Protein AF-A0A9E5QV35-F1 (afdb_monomer)

Foldseek 3Di:
DWFAQDPWACVVIDDQDADPDDDDDDDGDGDPPDDSVVGQKDFDADVVVRGTPDMDTDD

Solvent-accessible surface area (backbone atoms only — not comparable to full-atom values): 3902 Å² total; per-residue (Å²): 48,32,39,13,80,43,98,85,46,63,78,97,33,48,80,62,47,78,80,90,68,96,68,83,91,85,87,79,74,74,60,89,92,68,62,67,89,80,33,47,27,40,31,40,60,41,73,96,77,71,42,74,74,43,75,46,77,54,130

Secondary structure (DSSP, 8-state):
-EEESBTTB-TTPEE------SSS----PPPTT--GGG-SEEEEEETTTTEEEEEEE--

pLDDT: mean 92.45, std 3.11, range [77.5, 96.56]

Sequence (59 aa):
MYLSNQPNSVAGGLEISKLNQNTGAQTYLVPAGVNLNTYQYVFIHCKPFNVPFGRAQLN

Structure (mmCIF, N/CA/C/O backbone):
data_AF-A0A9E5QV35-F1
#
_entry.id   AF-A0A9E5QV35-F1
#
loop_
_atom_site.group_PDB
_atom_site.id
_atom_site.type_symbol
_atom_site.label_atom_id
_atom_site.label_alt_id
_atom_site.label_comp_id
_atom_site.label_asym_id
_atom_site.label_entity_id
_atom_site.label_seq_id
_atom_site.pdbx_PDB_ins_code
_atom_site.Cartn_x
_atom_site.Cartn_y
_atom_site.Cartn_z
_atom_site.occupancy
_atom_site.B_iso_or_equiv
_atom_site.auth_seq_id
_atom_site.auth_comp_id
_atom_site.auth_asym_id
_atom_site.auth_atom_id
_atom_site.pdbx_PDB_model_num
ATOM 1 N N . MET A 1 1 ? -2.002 0.744 -3.708 1.00 93.38 1 MET A N 1
ATOM 2 C CA . MET A 1 1 ? -1.792 0.829 -2.255 1.00 93.38 1 MET A CA 1
ATOM 3 C C . MET A 1 1 ? -2.062 -0.526 -1.654 1.00 93.38 1 MET A C 1
ATOM 5 O O . MET A 1 1 ? -3.110 -1.100 -1.933 1.00 93.38 1 MET A O 1
ATOM 9 N N . TYR A 1 2 ? -1.115 -1.029 -0.875 1.00 95.94 2 TYR A N 1
ATOM 10 C CA . TYR A 1 2 ? -1.170 -2.347 -0.255 1.00 95.94 2 TYR A CA 1
ATOM 11 C C . TYR A 1 2 ? -0.834 -2.264 1.226 1.00 95.94 2 TYR A C 1
ATOM 13 O O . TYR A 1 2 ? 0.024 -1.474 1.602 1.00 95.94 2 TYR A O 1
ATOM 21 N N . LEU A 1 3 ? -1.455 -3.112 2.034 1.00 96.19 3 LEU A N 1
ATOM 22 C CA . LEU A 1 3 ? -1.017 -3.434 3.388 1.00 96.19 3 LEU A CA 1
ATOM 23 C C . LEU A 1 3 ? -0.262 -4.765 3.351 1.00 96.19 3 LEU A C 1
ATOM 25 O O . LEU A 1 3 ? -0.686 -5.687 2.656 1.00 96.19 3 LEU A O 1
ATOM 29 N N . SER A 1 4 ? 0.866 -4.874 4.049 1.00 96.38 4 SER A N 1
ATOM 30 C CA . SER A 1 4 ? 1.721 -6.065 3.996 1.00 96.38 4 SER A CA 1
ATOM 31 C C . SER A 1 4 ? 2.439 -6.327 5.319 1.00 96.38 4 SER A C 1
ATOM 33 O O . SER A 1 4 ? 2.695 -5.415 6.100 1.00 96.38 4 SER A O 1
ATOM 35 N N . ASN A 1 5 ? 2.797 -7.593 5.537 1.00 96.31 5 ASN A N 1
ATOM 36 C CA . ASN A 1 5 ? 3.667 -8.054 6.623 1.00 96.31 5 ASN A CA 1
ATOM 37 C C . ASN A 1 5 ? 5.076 -8.424 6.149 1.00 96.31 5 ASN A C 1
ATOM 39 O O . ASN A 1 5 ? 5.881 -8.922 6.930 1.00 96.31 5 ASN A O 1
ATOM 43 N N . GLN A 1 6 ? 5.372 -8.200 4.870 1.00 94.44 6 GLN A N 1
ATOM 44 C CA . GLN A 1 6 ? 6.681 -8.444 4.282 1.00 94.44 6 GLN A CA 1
ATOM 45 C C . GLN A 1 6 ? 7.415 -7.109 4.094 1.00 94.44 6 GLN A C 1
ATOM 47 O O . GLN A 1 6 ? 6.817 -6.155 3.595 1.00 94.44 6 GLN A O 1
ATOM 52 N N . PRO A 1 7 ? 8.715 -7.024 4.422 1.00 92.50 7 PRO A N 1
ATOM 53 C CA . PRO A 1 7 ? 9.439 -5.751 4.430 1.00 92.50 7 PRO A CA 1
ATOM 54 C C . PRO A 1 7 ? 9.682 -5.162 3.034 1.00 92.50 7 PRO A C 1
ATOM 56 O O . PRO A 1 7 ? 9.834 -3.949 2.903 1.00 92.50 7 PRO A O 1
ATOM 59 N N . ASN A 1 8 ? 9.700 -6.000 1.991 1.00 92.12 8 ASN A N 1
ATOM 60 C CA . ASN A 1 8 ? 10.046 -5.604 0.618 1.00 92.12 8 ASN A CA 1
ATOM 61 C C . ASN A 1 8 ? 9.077 -6.154 -0.443 1.00 92.12 8 ASN A C 1
ATOM 63 O O . ASN A 1 8 ? 9.400 -6.160 -1.627 1.00 92.12 8 ASN A O 1
ATOM 67 N N . SER A 1 9 ? 7.912 -6.666 -0.038 1.00 93.19 9 SER A N 1
ATOM 68 C CA . SER A 1 9 ? 6.987 -7.337 -0.953 1.00 93.19 9 SER A CA 1
ATOM 69 C C . SER A 1 9 ? 5.533 -7.103 -0.562 1.00 93.19 9 SER A C 1
ATOM 71 O O . SER A 1 9 ? 5.205 -6.929 0.611 1.00 93.19 9 SER A O 1
ATOM 73 N N . VAL A 1 10 ? 4.651 -7.141 -1.558 1.00 95.25 10 VAL A N 1
ATOM 74 C CA . VAL A 1 10 ? 3.191 -7.160 -1.376 1.00 95.25 10 VAL A CA 1
ATOM 75 C C . VAL A 1 10 ? 2.610 -8.576 -1.474 1.00 95.25 10 VAL A C 1
ATOM 77 O O . VAL A 1 10 ? 1.393 -8.740 -1.482 1.00 95.25 10 VAL A O 1
ATOM 80 N N . ALA A 1 11 ? 3.457 -9.609 -1.559 1.00 94.62 11 ALA A N 1
ATOM 81 C CA . ALA A 1 11 ? 3.022 -11.003 -1.572 1.00 94.62 11 ALA A CA 1
ATOM 82 C C . ALA A 1 11 ? 2.259 -11.347 -0.282 1.00 94.62 11 ALA A C 1
ATOM 84 O O . ALA A 1 11 ? 2.755 -11.117 0.820 1.00 94.62 11 ALA A O 1
ATOM 85 N N . GLY A 1 12 ? 1.039 -11.870 -0.432 1.00 92.62 12 GLY A N 1
ATOM 86 C CA . GLY A 1 12 ? 0.128 -12.119 0.692 1.00 92.62 12 GLY A CA 1
ATOM 87 C C . GLY A 1 12 ? -0.425 -10.849 1.355 1.00 92.62 12 GLY A C 1
ATOM 88 O O . GLY A 1 12 ? -1.071 -10.943 2.394 1.00 92.62 12 GLY A O 1
ATOM 89 N N . GLY A 1 13 ? -0.165 -9.670 0.783 1.00 93.44 13 GLY A N 1
ATOM 90 C CA . GLY A 1 13 ? -0.693 -8.393 1.246 1.00 93.44 13 GLY A CA 1
ATOM 91 C C . GLY A 1 13 ? -2.089 -8.091 0.703 1.00 93.44 13 GLY A C 1
ATOM 92 O O . GLY A 1 13 ? -2.546 -8.678 -0.278 1.00 93.44 13 GLY A O 1
ATOM 93 N N . LEU A 1 14 ? -2.757 -7.124 1.328 1.00 95.44 14 LEU A N 1
ATOM 94 C CA . LEU A 1 14 ? -4.094 -6.673 0.956 1.00 95.44 14 LEU A CA 1
ATOM 95 C C . LEU A 1 14 ? -4.016 -5.409 0.098 1.00 95.44 14 LEU A C 1
ATOM 97 O O . LEU A 1 14 ? -3.494 -4.390 0.547 1.00 95.44 14 LEU A O 1
ATOM 101 N N . GLU A 1 15 ? -4.572 -5.440 -1.112 1.00 95.19 15 GLU A N 1
ATOM 102 C CA . GLU A 1 15 ? -4.770 -4.226 -1.909 1.00 95.19 15 GLU A CA 1
ATOM 103 C C . GLU A 1 15 ? -5.930 -3.403 -1.337 1.00 95.19 15 GLU A C 1
ATOM 105 O O . GLU A 1 15 ? -7.049 -3.900 -1.242 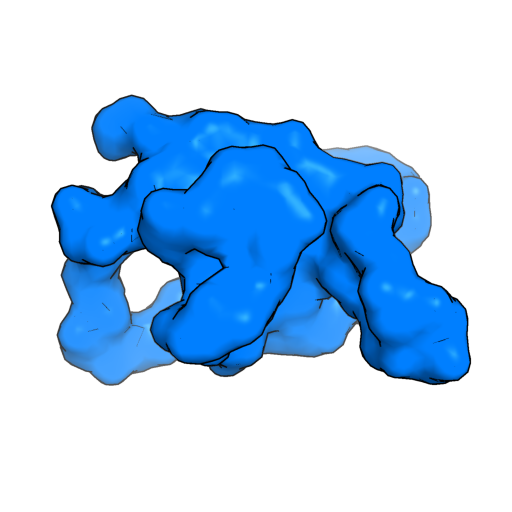1.00 95.19 15 GLU A O 1
ATOM 110 N N . ILE A 1 16 ? -5.676 -2.141 -0.981 1.00 93.94 16 ILE A N 1
ATOM 111 C CA . ILE A 1 16 ? -6.696 -1.258 -0.385 1.00 93.94 16 ILE A CA 1
ATOM 112 C C . ILE A 1 16 ? -7.216 -0.194 -1.353 1.00 93.94 16 ILE A C 1
ATOM 114 O O . ILE A 1 16 ? -8.353 0.243 -1.231 1.00 93.94 16 ILE A O 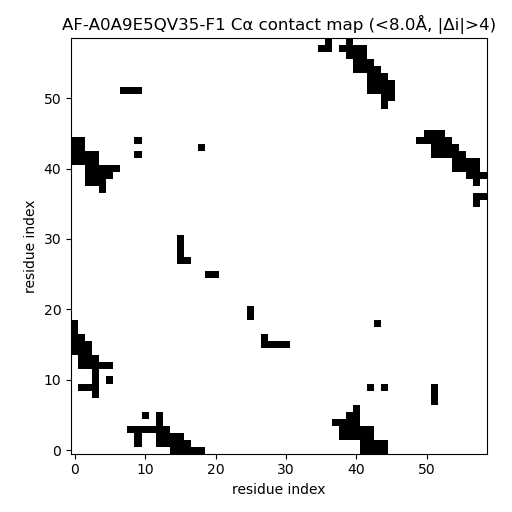1
ATOM 118 N N . SER A 1 17 ? -6.393 0.250 -2.307 1.00 92.56 17 SER A N 1
ATOM 119 C CA . SER A 1 17 ? -6.785 1.263 -3.294 1.00 92.56 17 SER A CA 1
ATOM 120 C C . SER A 1 17 ? -5.753 1.388 -4.416 1.00 92.56 17 SER A C 1
ATOM 122 O O . SER A 1 17 ? -4.601 0.968 -4.272 1.00 92.56 17 SER A O 1
ATOM 124 N N . LYS A 1 18 ? -6.124 2.048 -5.515 1.00 92.94 18 LYS A N 1
ATOM 125 C CA . LYS A 1 18 ? -5.179 2.568 -6.515 1.00 92.94 18 LYS A CA 1
ATOM 126 C C . LYS A 1 18 ? -4.491 3.835 -5.987 1.00 92.94 18 LYS A C 1
ATOM 128 O O . LYS A 1 18 ? -4.973 4.458 -5.048 1.00 92.94 18 LYS A O 1
ATOM 133 N N . LEU A 1 19 ? -3.338 4.187 -6.560 1.00 91.00 19 LEU A N 1
ATOM 134 C CA . LEU A 1 19 ? -2.675 5.461 -6.266 1.00 91.00 19 LEU A CA 1
ATOM 135 C C . LEU A 1 19 ? -3.512 6.601 -6.868 1.00 91.00 19 LEU A C 1
ATOM 137 O O . LEU A 1 19 ? -3.790 6.561 -8.064 1.00 91.00 19 LEU A O 1
ATOM 141 N N . ASN A 1 20 ? -3.913 7.584 -6.057 1.00 87.56 20 ASN A N 1
ATOM 142 C CA . ASN A 1 20 ? -4.773 8.684 -6.519 1.00 87.56 20 ASN A CA 1
ATOM 143 C C . ASN A 1 20 ? -3.991 9.822 -7.192 1.00 87.56 20 ASN A C 1
ATOM 145 O O . ASN A 1 20 ? -4.481 10.440 -8.130 1.00 87.56 20 ASN A O 1
ATOM 149 N N . GLN A 1 21 ? -2.783 10.106 -6.706 1.00 88.56 21 GLN A N 1
ATOM 150 C CA . GLN A 1 21 ? -1.937 11.201 -7.181 1.00 88.56 21 GLN A CA 1
ATOM 151 C C . GLN A 1 21 ? -0.459 10.867 -6.943 1.00 88.56 21 GLN A C 1
ATOM 153 O O . GLN A 1 21 ? -0.126 10.028 -6.105 1.00 88.56 21 GLN A O 1
ATOM 158 N N . ASN A 1 22 ? 0.443 11.511 -7.681 1.00 86.88 22 ASN A N 1
ATOM 159 C CA . ASN A 1 22 ? 1.882 11.220 -7.622 1.00 86.88 22 ASN A CA 1
ATOM 160 C C . ASN A 1 22 ? 2.647 12.134 -6.653 1.00 86.88 22 ASN A C 1
ATOM 162 O O . ASN A 1 22 ? 3.825 11.904 -6.399 1.00 86.88 22 ASN A O 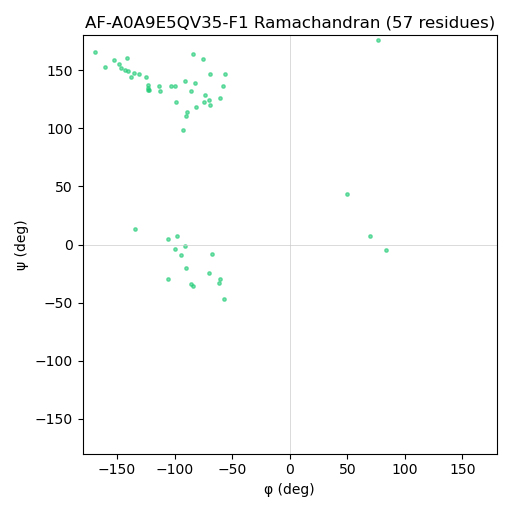1
ATOM 166 N N . THR A 1 23 ? 1.996 13.170 -6.124 1.00 87.06 23 THR A N 1
ATOM 167 C CA . THR A 1 23 ? 2.606 14.186 -5.259 1.00 87.06 23 THR A CA 1
ATOM 168 C C . THR A 1 23 ? 1.651 14.597 -4.137 1.00 87.06 23 THR A C 1
ATOM 170 O O . THR A 1 23 ? 0.440 14.379 -4.219 1.00 87.06 23 THR A O 1
ATOM 173 N N . GLY A 1 24 ? 2.197 15.191 -3.074 1.00 89.31 24 GLY A N 1
ATOM 174 C CA . GLY A 1 24 ? 1.424 15.701 -1.937 1.00 89.31 24 GLY A CA 1
ATOM 175 C C . GLY A 1 24 ? 0.916 14.628 -0.967 1.00 89.31 24 GLY A C 1
ATOM 176 O O . GLY A 1 24 ? 1.104 13.428 -1.172 1.00 89.31 24 GLY A O 1
ATOM 177 N N . ALA A 1 25 ? 0.284 15.091 0.115 1.00 90.56 25 ALA A N 1
ATOM 178 C CA . ALA A 1 25 ? -0.325 14.234 1.129 1.00 90.56 25 ALA A CA 1
ATOM 179 C C . ALA A 1 25 ? -1.569 13.521 0.580 1.00 90.56 25 ALA A C 1
ATOM 181 O O . ALA A 1 25 ? -2.295 14.068 -0.250 1.00 90.56 25 ALA A O 1
ATOM 182 N N . GLN A 1 26 ? -1.805 12.293 1.045 1.00 87.69 26 GLN A N 1
ATOM 183 C CA . GLN A 1 26 ? -2.879 11.438 0.544 1.00 87.69 26 GLN A CA 1
ATOM 184 C C . GLN A 1 26 ? -3.581 10.727 1.691 1.00 87.69 26 GLN A C 1
ATOM 186 O O . GLN A 1 26 ? -2.946 10.295 2.653 1.00 87.69 26 GLN A O 1
ATOM 191 N N . THR A 1 27 ? -4.890 10.561 1.548 1.00 91.44 27 THR A N 1
ATOM 192 C CA . THR A 1 27 ? -5.729 9.846 2.506 1.00 91.44 27 THR A CA 1
ATOM 193 C C . THR A 1 27 ? -6.425 8.704 1.785 1.00 91.44 27 THR A C 1
ATOM 195 O O . THR A 1 27 ? -6.976 8.886 0.699 1.00 91.44 27 THR A O 1
ATOM 198 N N . TYR A 1 28 ? -6.388 7.522 2.393 1.00 90.06 28 TYR A N 1
ATOM 199 C CA . TYR A 1 28 ? -6.982 6.306 1.856 1.00 90.06 28 TYR A CA 1
ATOM 200 C C . TYR A 1 28 ? -7.983 5.742 2.850 1.00 90.06 28 TYR A C 1
ATOM 202 O O . TYR A 1 28 ? -7.678 5.611 4.034 1.00 90.06 28 TYR A O 1
ATOM 210 N N . LEU A 1 29 ? -9.167 5.392 2.352 1.00 91.44 29 LEU A N 1
ATOM 211 C CA . LEU A 1 29 ? -10.140 4.653 3.140 1.00 91.44 29 LEU A CA 1
ATOM 212 C C . LEU A 1 29 ? -9.675 3.205 3.264 1.00 91.44 29 LEU A C 1
ATOM 214 O O . LEU A 1 29 ? -9.348 2.551 2.274 1.00 91.44 29 LEU A O 1
ATOM 218 N N . VAL A 1 30 ? -9.642 2.720 4.498 1.00 90.62 30 VAL A N 1
ATOM 219 C CA . VAL A 1 30 ? -9.348 1.324 4.799 1.00 90.62 30 VAL A CA 1
ATOM 220 C C . VAL A 1 30 ? -10.660 0.537 4.699 1.00 90.62 30 VAL A C 1
ATOM 222 O O . VAL A 1 30 ? -11.663 0.992 5.256 1.00 90.62 30 VAL A O 1
ATOM 225 N N . PRO A 1 31 ? -10.697 -0.611 3.994 1.00 89.31 31 PRO A N 1
ATOM 226 C CA . PRO A 1 31 ? -11.913 -1.411 3.882 1.00 89.31 31 PRO A CA 1
ATOM 227 C C . PRO A 1 31 ? -12.471 -1.816 5.252 1.00 89.31 31 PRO A C 1
ATOM 229 O O . PRO A 1 31 ? -11.720 -2.072 6.196 1.00 89.31 31 PRO A O 1
ATOM 232 N N . ALA A 1 32 ? -13.798 -1.905 5.355 1.00 91.94 32 ALA A N 1
ATOM 233 C CA . ALA A 1 32 ? -14.456 -2.307 6.594 1.00 91.94 32 ALA A CA 1
ATOM 234 C C . ALA A 1 32 ? -13.973 -3.696 7.056 1.00 91.94 32 ALA A C 1
ATOM 236 O O . ALA A 1 32 ? -13.834 -4.614 6.251 1.00 91.94 32 ALA A O 1
ATOM 237 N N . GLY A 1 33 ? -13.713 -3.840 8.359 1.00 91.00 33 GLY A N 1
ATOM 238 C CA . GLY A 1 33 ? -13.232 -5.091 8.963 1.00 91.00 33 GLY A CA 1
ATOM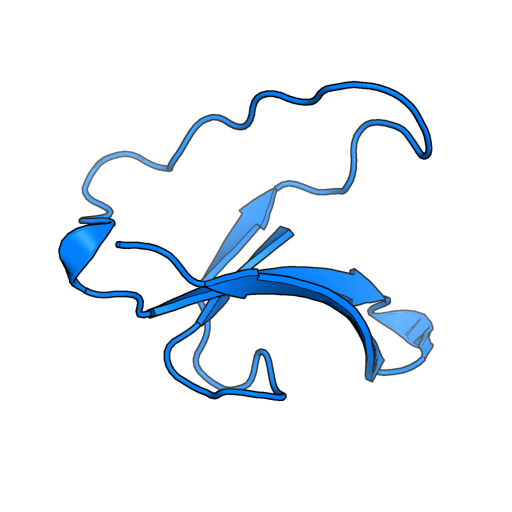 239 C C . GLY A 1 33 ? -11.719 -5.324 8.875 1.00 91.00 33 GLY A C 1
ATOM 240 O O . GLY A 1 33 ? -11.223 -6.282 9.464 1.00 91.00 33 GLY A O 1
ATOM 241 N N . VAL A 1 34 ? -10.961 -4.455 8.198 1.00 93.19 34 VAL A N 1
ATOM 242 C CA . VAL A 1 34 ? -9.495 -4.544 8.162 1.00 93.19 34 VAL A CA 1
ATOM 243 C C . VAL A 1 34 ? -8.906 -3.922 9.427 1.00 93.19 34 VAL A C 1
ATOM 245 O O . VAL A 1 34 ? -9.054 -2.728 9.680 1.00 93.19 34 VAL A O 1
ATOM 248 N N . ASN A 1 35 ? -8.194 -4.731 10.212 1.00 92.06 35 ASN A N 1
ATOM 249 C CA . ASN A 1 35 ? -7.453 -4.268 11.381 1.00 92.06 35 ASN A CA 1
ATOM 250 C C . ASN A 1 35 ? -6.019 -3.884 10.982 1.00 92.06 35 ASN A C 1
ATOM 252 O O . ASN A 1 35 ? -5.208 -4.755 10.666 1.00 92.06 35 ASN A O 1
ATOM 256 N N . LEU A 1 36 ? -5.693 -2.590 11.024 1.00 91.88 36 LEU A N 1
ATOM 257 C CA . LEU A 1 36 ? -4.362 -2.086 10.664 1.00 91.88 36 LEU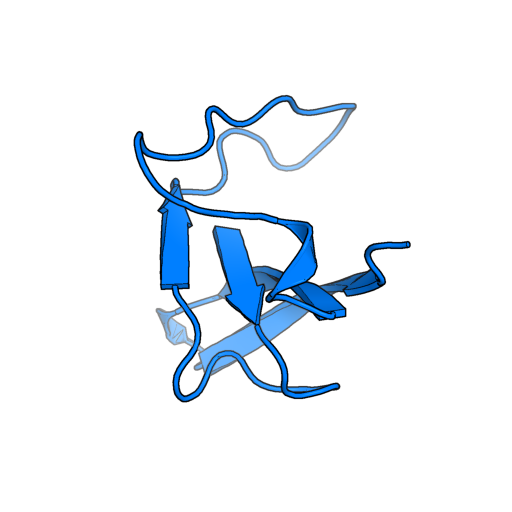 A CA 1
ATOM 258 C C . LEU A 1 36 ? -3.235 -2.644 11.538 1.00 91.88 36 LEU A C 1
ATOM 260 O O . LEU A 1 36 ? -2.148 -2.865 11.021 1.00 91.88 36 LEU A O 1
ATOM 264 N N . ASN A 1 37 ? -3.510 -2.978 12.801 1.00 92.75 37 ASN A N 1
ATOM 265 C CA . ASN A 1 37 ? -2.508 -3.528 13.723 1.00 92.75 37 ASN A CA 1
ATOM 266 C C . ASN A 1 37 ? -2.040 -4.941 13.327 1.00 92.75 37 ASN A C 1
ATOM 268 O O . ASN A 1 37 ? -1.122 -5.486 13.929 1.00 92.75 37 ASN A O 1
ATOM 272 N N . THR A 1 38 ? -2.687 -5.565 12.336 1.00 94.06 38 THR A N 1
ATOM 273 C CA . THR A 1 38 ? -2.276 -6.869 11.791 1.00 94.06 38 THR A CA 1
ATOM 274 C C . THR A 1 38 ? -1.305 -6.747 10.619 1.00 94.06 38 THR A C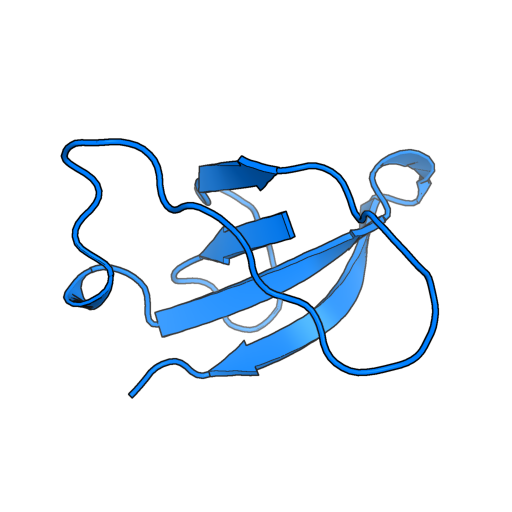 1
ATOM 276 O O . THR A 1 38 ? -0.861 -7.770 10.096 1.00 94.06 38 THR A O 1
ATOM 279 N N . TYR A 1 39 ? -0.969 -5.518 10.211 1.00 95.06 39 TYR A N 1
ATOM 280 C CA . TYR A 1 39 ? -0.054 -5.218 9.118 1.00 95.06 39 TYR A CA 1
ATOM 281 C C . TYR A 1 39 ? 1.103 -4.347 9.598 1.00 95.06 39 TYR A C 1
ATOM 283 O O . TYR A 1 39 ? 0.901 -3.344 10.270 1.00 95.06 39 TYR A O 1
ATOM 291 N N . GLN A 1 40 ? 2.320 -4.695 9.192 1.00 96.56 40 GLN A N 1
ATOM 292 C CA . GLN A 1 40 ? 3.525 -3.946 9.559 1.00 96.56 40 GLN A CA 1
ATOM 293 C C . GLN A 1 40 ? 3.872 -2.831 8.569 1.00 96.56 40 GLN A C 1
ATOM 295 O O . GLN A 1 40 ? 4.617 -1.915 8.905 1.00 96.56 40 GLN A O 1
ATOM 300 N N . TYR A 1 41 ? 3.371 -2.894 7.335 1.00 96.38 41 TYR A N 1
ATOM 301 C CA . TYR A 1 41 ? 3.782 -1.989 6.268 1.00 96.38 41 TYR A CA 1
ATOM 302 C C . TYR A 1 41 ? 2.615 -1.561 5.386 1.00 96.38 41 TYR A C 1
ATOM 304 O O . TYR A 1 41 ? 1.699 -2.336 5.107 1.00 96.38 41 TYR A O 1
ATOM 312 N N . VAL A 1 42 ? 2.723 -0.346 4.851 1.00 95.31 42 VAL A N 1
ATOM 313 C CA . VAL A 1 42 ? 1.929 0.141 3.723 1.00 95.31 42 VAL A CA 1
ATOM 314 C C . VAL A 1 42 ? 2.838 0.378 2.517 1.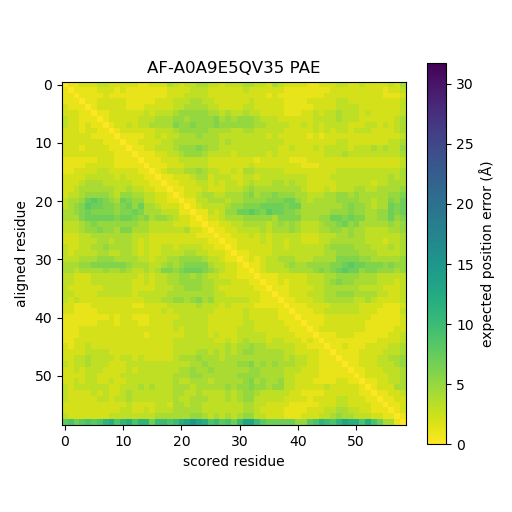00 95.31 42 VAL A C 1
ATOM 316 O O . VAL A 1 42 ? 3.926 0.938 2.644 1.00 95.31 42 VAL A O 1
ATOM 319 N N . PHE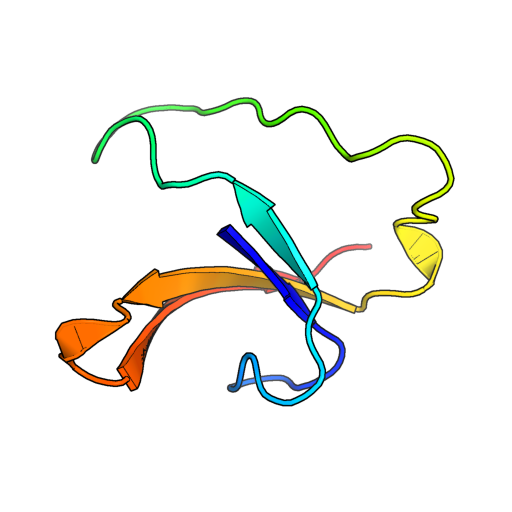 A 1 43 ? 2.392 -0.046 1.337 1.00 95.62 43 PHE A N 1
ATOM 320 C CA . PHE A 1 43 ? 3.139 0.020 0.084 1.00 95.62 43 PHE A CA 1
ATOM 321 C C . PHE A 1 43 ? 2.383 0.786 -1.001 1.00 95.62 43 PHE A C 1
ATOM 323 O O . PHE A 1 43 ? 1.204 0.536 -1.274 1.00 95.62 43 PHE A O 1
ATOM 330 N N . ILE A 1 44 ? 3.116 1.625 -1.725 1.00 94.69 44 ILE A N 1
ATOM 331 C CA . ILE A 1 44 ? 2.788 2.007 -3.097 1.00 94.69 44 ILE A CA 1
ATOM 332 C C . ILE A 1 44 ? 3.478 0.974 -3.993 1.00 94.69 44 ILE A C 1
ATOM 334 O O . ILE A 1 44 ? 4.703 0.902 -4.023 1.00 94.69 44 ILE A O 1
ATOM 338 N N . HIS A 1 45 ? 2.705 0.153 -4.706 1.00 94.75 45 HIS A N 1
ATOM 339 C CA . HIS A 1 45 ? 3.232 -0.908 -5.574 1.00 94.75 45 HIS A CA 1
ATOM 340 C C . HIS A 1 45 ? 2.941 -0.608 -7.037 1.00 94.75 45 HIS A C 1
ATOM 342 O O . HIS A 1 45 ? 1.798 -0.301 -7.390 1.00 94.75 45 HIS A O 1
ATOM 348 N N . CYS A 1 46 ? 3.957 -0.738 -7.885 1.00 93.19 46 CYS A N 1
ATOM 349 C CA . CYS A 1 46 ? 3.805 -0.612 -9.325 1.00 93.19 46 CYS A CA 1
ATOM 350 C C . CYS A 1 46 ? 3.563 -1.998 -9.934 1.00 93.19 46 CYS A C 1
ATOM 352 O O . CYS A 1 46 ? 4.498 -2.767 -10.152 1.00 93.19 46 CYS A O 1
ATOM 354 N N . LYS A 1 47 ? 2.291 -2.324 -10.204 1.00 92.31 47 LYS A N 1
ATOM 355 C CA . LYS A 1 47 ? 1.875 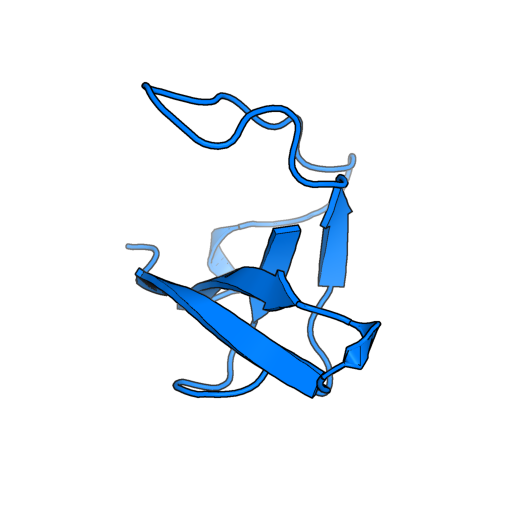-3.643 -10.716 1.00 92.31 47 LYS A CA 1
ATOM 356 C C . LYS A 1 47 ? 2.554 -4.057 -12.031 1.00 92.31 47 LYS A C 1
ATOM 358 O O . LYS A 1 47 ? 3.032 -5.185 -12.071 1.00 92.31 47 LYS A O 1
ATOM 363 N N . PRO A 1 48 ? 2.640 -3.203 -13.075 1.00 93.31 48 PRO A N 1
ATOM 364 C CA . PRO A 1 48 ? 3.185 -3.624 -14.369 1.00 93.31 48 PRO A CA 1
ATOM 365 C C . PRO A 1 48 ? 4.642 -4.088 -14.298 1.00 93.31 48 PRO A C 1
ATOM 367 O O . PRO A 1 48 ? 5.033 -5.000 -15.013 1.00 93.31 48 PRO A O 1
ATOM 370 N N . PHE A 1 49 ? 5.428 -3.478 -13.410 1.00 93.81 49 PHE A N 1
ATOM 371 C CA . PHE A 1 49 ? 6.843 -3.799 -13.223 1.00 93.81 49 PHE A CA 1
ATOM 372 C C . PHE A 1 49 ? 7.090 -4.724 -12.024 1.00 93.81 49 PHE A C 1
ATOM 374 O O . PHE A 1 49 ? 8.221 -5.126 -11.789 1.00 93.81 49 PHE A O 1
ATOM 381 N N . ASN A 1 50 ? 6.041 -5.057 -11.266 1.00 91.38 50 ASN A N 1
ATOM 382 C CA . ASN A 1 50 ? 6.092 -5.845 -10.038 1.00 91.38 50 ASN A CA 1
ATOM 383 C C . ASN A 1 50 ? 7.143 -5.364 -9.012 1.00 91.38 50 ASN A C 1
ATOM 385 O O . ASN A 1 50 ? 7.845 -6.171 -8.405 1.00 91.38 50 ASN A O 1
ATOM 389 N N . VAL A 1 51 ? 7.238 -4.047 -8.795 1.00 92.44 51 VAL A N 1
ATOM 390 C CA . VAL A 1 51 ? 8.206 -3.439 -7.860 1.00 92.44 51 VAL A CA 1
ATOM 391 C C . VAL A 1 51 ? 7.537 -2.547 -6.808 1.00 92.44 51 VAL A C 1
ATOM 393 O O . VAL A 1 51 ? 6.578 -1.831 -7.132 1.00 92.44 51 VAL A O 1
ATOM 396 N N . PRO A 1 52 ? 8.058 -2.520 -5.563 1.00 91.62 52 PRO A N 1
ATOM 397 C CA . PRO A 1 52 ? 7.649 -1.535 -4.573 1.00 91.62 52 PRO A CA 1
ATOM 398 C C . PRO A 1 52 ? 8.154 -0.152 -4.999 1.00 91.62 52 PRO A C 1
ATOM 400 O O . PRO A 1 52 ? 9.351 0.067 -5.155 1.00 91.62 52 PRO A O 1
ATOM 403 N N . PHE A 1 53 ? 7.234 0.789 -5.190 1.00 90.88 53 PHE A N 1
ATOM 404 C CA . PHE A 1 53 ? 7.551 2.173 -5.547 1.00 90.88 53 PHE A CA 1
ATOM 405 C C . PHE A 1 53 ? 7.833 3.029 -4.305 1.00 90.88 53 PHE A C 1
ATOM 407 O O . PHE A 1 53 ? 8.672 3.922 -4.326 1.00 90.88 53 PHE A O 1
ATOM 414 N N . GLY A 1 54 ? 7.145 2.738 -3.202 1.00 91.38 54 GLY A N 1
ATOM 415 C CA . GLY A 1 54 ? 7.363 3.374 -1.908 1.00 91.38 54 GLY A CA 1
ATOM 416 C C . GLY A 1 54 ? 6.788 2.518 -0.789 1.00 91.38 54 GLY A C 1
ATOM 417 O O . GLY A 1 54 ? 5.849 1.751 -1.014 1.00 91.38 54 GLY A O 1
ATOM 418 N N . ARG A 1 55 ? 7.350 2.635 0.414 1.00 93.12 55 ARG A N 1
ATOM 419 C CA . ARG A 1 55 ? 6.867 1.921 1.598 1.00 93.12 55 ARG A CA 1
ATOM 420 C C . ARG A 1 55 ? 6.986 2.776 2.848 1.00 93.12 55 ARG A C 1
ATOM 422 O O . ARG A 1 55 ? 7.910 3.577 2.961 1.00 93.12 55 ARG A O 1
ATOM 429 N N . ALA A 1 56 ? 6.095 2.540 3.796 1.00 93.56 56 ALA A N 1
ATOM 430 C CA . ALA A 1 56 ? 6.203 3.042 5.156 1.00 93.56 56 ALA A CA 1
ATOM 431 C C . ALA A 1 56 ? 5.872 1.915 6.136 1.00 93.56 56 ALA A C 1
ATOM 433 O O . ALA A 1 56 ? 5.067 1.035 5.824 1.00 93.56 56 ALA A O 1
ATOM 434 N N . GLN A 1 57 ? 6.519 1.932 7.298 1.00 95.38 57 GLN A N 1
ATOM 435 C CA . GLN A 1 57 ? 6.179 1.038 8.399 1.00 95.38 57 GLN A CA 1
ATOM 436 C C . GLN A 1 57 ? 4.995 1.627 9.171 1.00 95.38 57 GLN A C 1
ATOM 438 O O . GLN A 1 57 ? 4.924 2.842 9.360 1.00 95.38 57 GLN A O 1
ATOM 443 N N . LEU A 1 58 ? 4.062 0.770 9.565 1.00 91.50 58 LEU A N 1
ATOM 444 C CA . LEU A 1 58 ? 2.951 1.101 10.449 1.00 91.50 58 LEU A CA 1
ATOM 445 C C . LEU A 1 58 ? 3.399 0.835 11.896 1.00 91.50 58 LEU A C 1
ATOM 447 O O . LEU A 1 58 ? 4.153 -0.110 12.134 1.00 91.50 58 LEU A O 1
ATOM 451 N N . ASN A 1 59 ? 2.997 1.708 12.823 1.00 77.50 59 ASN A N 1
ATOM 452 C CA . ASN A 1 59 ? 3.307 1.597 14.255 1.00 77.50 59 ASN A CA 1
ATOM 453 C C . ASN A 1 59 ? 2.259 0.763 14.986 1.00 77.50 59 ASN A C 1
ATOM 455 O O . ASN A 1 59 ? 1.066 0.929 14.643 1.00 77.50 59 ASN A O 1
#

Radius of gyration: 10.97 Å; Cα contacts (8 Å, |Δi|>4): 95; chains: 1; bounding box: 24×28×29 Å

Mean predicted aligned error: 2.91 Å